Protein AF-A0AAV8H0Q2-F1 (afdb_monomer_lite)

InterPro domains:
  IPR004827 Basic-leucine zipper domain [PF00170] (48-106)
  IPR004827 Basic-leucine zipper domain [PS00036] (51-66)
  IPR004827 Basic-leucine zipper domain [PS50217] (46-109)
  IPR004827 Basic-leucine zipper domain [SM00338] (44-108)
  IPR045314 G-box binding factor 1-like, bZIP domain, plant [cd14702] (49-100)
  IPR046347 Basic-leucine zipper domain superfamily [SSF57959] (48-100)

Structure (mmCIF, N/CA/C/O backbone):
data_AF-A0AAV8H0Q2-F1
#
_entry.id   AF-A0AAV8H0Q2-F1
#
loop_
_atom_site.group_PDB
_atom_site.id
_atom_site.type_symbol
_atom_site.label_atom_id
_atom_site.label_alt_id
_atom_site.label_comp_id
_atom_site.label_asym_id
_atom_site.label_entity_id
_atom_site.label_seq_id
_atom_site.pdbx_PDB_ins_code
_atom_site.Cartn_x
_atom_site.Cartn_y
_atom_site.Cartn_z
_atom_site.occupancy
_atom_site.B_iso_or_equiv
_atom_site.auth_seq_id
_atom_site.auth_comp_id
_atom_site.auth_asym_id
_atom_site.auth_atom_id
_atom_site.pdbx_PDB_model_num
ATOM 1 N N . MET A 1 1 ? -6.870 11.591 -22.052 1.00 41.28 1 MET A N 1
ATOM 2 C CA . MET A 1 1 ? -5.677 12.393 -22.409 1.00 41.28 1 MET A CA 1
ATOM 3 C C . MET A 1 1 ? -4.470 11.482 -22.615 1.00 41.28 1 MET A C 1
ATOM 5 O O . MET A 1 1 ? -3.627 11.364 -21.739 1.00 41.28 1 MET A O 1
ATOM 9 N N . LYS A 1 2 ? -4.403 10.786 -23.755 1.00 38.91 2 LYS A N 1
ATOM 10 C CA . LYS A 1 2 ? -3.262 9.936 -24.108 1.00 38.91 2 LYS A CA 1
ATOM 11 C C . LYS A 1 2 ? -2.737 10.353 -25.485 1.00 38.91 2 LYS A C 1
ATOM 13 O O . LYS A 1 2 ? -3.430 10.211 -26.482 1.00 38.91 2 LYS A O 1
ATOM 18 N N . ILE A 1 3 ? -1.488 10.822 -25.468 1.00 41.06 3 ILE A N 1
ATOM 19 C CA . ILE A 1 3 ? -0.478 10.677 -26.525 1.00 41.06 3 ILE A CA 1
ATOM 20 C C . ILE A 1 3 ? -0.590 11.654 -27.716 1.00 41.06 3 ILE A C 1
ATOM 22 O O . ILE A 1 3 ? -0.855 11.274 -28.850 1.00 41.06 3 ILE A O 1
ATOM 26 N N . THR A 1 4 ? -0.209 12.915 -27.491 1.00 48.97 4 THR A N 1
ATOM 27 C CA . THR A 1 4 ? 0.287 13.844 -28.533 1.00 48.97 4 THR A CA 1
ATOM 28 C C . THR A 1 4 ? 1.819 13.802 -28.654 1.00 48.97 4 THR A C 1
ATOM 30 O O . THR A 1 4 ? 2.472 14.820 -28.853 1.00 48.97 4 THR A O 1
ATOM 33 N N . ALA A 1 5 ? 2.425 12.614 -28.555 1.00 45.25 5 ALA A N 1
ATOM 34 C CA . ALA A 1 5 ? 3.871 12.432 -28.754 1.00 45.25 5 ALA A CA 1
ATOM 35 C C . ALA A 1 5 ? 4.223 11.461 -29.897 1.00 45.25 5 ALA A C 1
ATOM 37 O O . ALA A 1 5 ? 5.378 11.387 -30.312 1.00 45.25 5 ALA A O 1
ATOM 38 N N . LEU A 1 6 ? 3.237 10.764 -30.480 1.00 44.91 6 LEU A N 1
ATOM 39 C CA . LEU A 1 6 ? 3.477 9.794 -31.557 1.00 44.91 6 LEU A CA 1
ATOM 40 C C . LEU A 1 6 ? 3.461 10.395 -32.973 1.00 44.91 6 LEU A C 1
ATOM 42 O O . LEU A 1 6 ? 3.682 9.677 -33.947 1.00 44.91 6 LEU A O 1
ATOM 46 N N . HIS A 1 7 ? 3.226 11.702 -33.115 1.00 47.41 7 HIS A N 1
ATOM 47 C CA . HIS A 1 7 ? 3.153 12.346 -34.432 1.00 47.41 7 HIS A CA 1
ATOM 48 C C . HIS A 1 7 ? 4.500 12.859 -34.960 1.00 47.41 7 HIS A C 1
ATOM 50 O O . HIS A 1 7 ? 4.605 13.204 -36.133 1.00 47.41 7 HIS A O 1
ATOM 56 N N . ARG A 1 8 ? 5.564 12.851 -34.144 1.00 44.56 8 ARG A N 1
ATOM 57 C CA . ARG A 1 8 ? 6.886 13.345 -34.572 1.00 44.56 8 ARG A CA 1
ATOM 58 C C . ARG A 1 8 ? 7.843 12.251 -35.051 1.00 44.56 8 ARG A C 1
ATOM 60 O O . ARG A 1 8 ? 8.775 12.550 -35.786 1.00 44.56 8 ARG A O 1
ATOM 67 N N . PHE A 1 9 ? 7.584 10.981 -34.723 1.00 40.19 9 PHE A N 1
ATOM 68 C CA . PHE A 1 9 ? 8.417 9.857 -35.181 1.00 40.19 9 PHE A CA 1
ATOM 69 C C . PHE A 1 9 ? 7.955 9.251 -36.519 1.00 40.19 9 PHE A C 1
ATOM 71 O O . PHE A 1 9 ? 8.714 8.540 -37.173 1.00 40.19 9 PHE A O 1
ATOM 78 N N . LYS A 1 10 ? 6.730 9.565 -36.966 1.00 40.47 10 LYS A N 1
ATOM 79 C CA . LYS A 1 10 ? 6.179 9.091 -38.248 1.00 40.47 10 LYS A CA 1
ATOM 80 C C . LYS A 1 10 ? 6.496 10.015 -39.433 1.00 40.47 10 LYS A C 1
ATOM 82 O O . LYS A 1 10 ? 6.410 9.579 -40.576 1.00 40.47 10 LYS A O 1
ATOM 87 N N . PHE A 1 11 ? 6.953 11.243 -39.171 1.00 38.41 11 PHE A N 1
ATOM 88 C CA . PHE A 1 11 ? 7.269 12.225 -40.214 1.00 38.41 11 PHE A CA 1
ATOM 89 C C . PHE A 1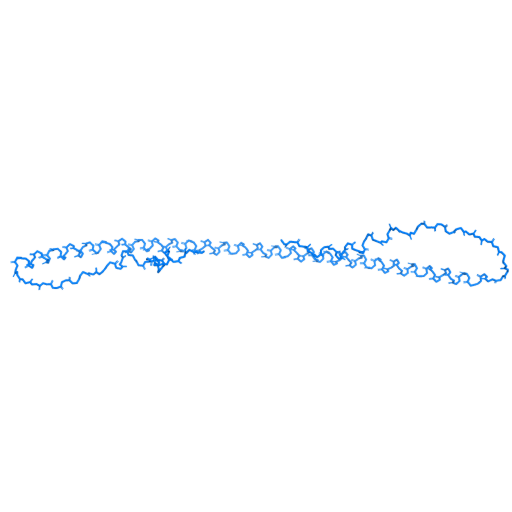 11 ? 8.581 11.937 -40.972 1.00 38.41 11 PHE A C 1
ATOM 91 O O . PHE A 1 11 ? 8.743 12.397 -42.095 1.00 38.41 11 PHE A O 1
ATOM 98 N N . CYS A 1 12 ? 9.487 11.112 -40.430 1.00 43.16 12 CYS A N 1
ATOM 99 C CA . CYS A 1 12 ? 10.712 10.723 -41.148 1.00 43.16 12 CYS A CA 1
ATOM 100 C C . CYS A 1 12 ? 10.634 9.371 -41.875 1.00 43.16 12 CYS A C 1
ATOM 102 O O . CYS A 1 12 ? 11.525 9.084 -42.668 1.00 43.16 12 CYS A O 1
ATOM 104 N N . PHE A 1 13 ? 9.614 8.533 -41.640 1.00 41.31 13 PHE A N 1
ATOM 105 C CA . PHE A 1 13 ? 9.566 7.195 -42.255 1.00 41.31 13 PHE A CA 1
ATOM 106 C C . PHE A 1 13 ? 8.675 7.104 -43.504 1.00 41.31 13 PHE A C 1
ATOM 108 O O . PHE A 1 13 ? 8.813 6.154 -44.265 1.00 41.31 13 PHE A O 1
ATOM 115 N N . LEU A 1 14 ? 7.788 8.076 -43.760 1.00 37.72 14 LEU A N 1
ATOM 116 C CA . LEU A 1 14 ? 6.796 7.959 -44.844 1.00 37.72 14 LEU A CA 1
ATOM 117 C C . LEU A 1 14 ? 6.769 9.101 -45.870 1.00 37.72 14 LEU A C 1
ATOM 119 O O . LEU A 1 14 ? 5.942 9.051 -46.770 1.00 37.72 14 LEU A O 1
ATOM 123 N N . HIS A 1 15 ? 7.676 10.084 -45.818 1.00 38.59 15 HIS A N 1
ATOM 124 C CA . HIS A 1 15 ? 7.670 11.194 -46.792 1.00 38.59 15 HIS A CA 1
ATOM 125 C C . HIS A 1 15 ? 8.903 11.285 -47.706 1.00 38.59 15 HIS A C 1
ATOM 127 O O . HIS A 1 15 ? 9.248 12.356 -48.198 1.00 38.59 15 HIS A O 1
ATOM 133 N N . SER A 1 16 ? 9.569 10.158 -47.980 1.00 41.31 16 SER A N 1
ATOM 134 C CA . SER A 1 16 ? 10.629 10.100 -49.006 1.00 41.31 16 SER A CA 1
ATOM 135 C C . SER A 1 16 ? 10.495 8.928 -49.984 1.00 41.31 16 SER A C 1
ATOM 137 O O . SER A 1 16 ? 11.456 8.536 -50.634 1.00 41.31 16 SER A O 1
ATOM 139 N N . PHE A 1 17 ? 9.281 8.396 -50.130 1.00 41.28 17 PHE A N 1
ATOM 140 C CA . PHE A 1 17 ? 8.926 7.449 -51.189 1.00 41.28 17 PHE A CA 1
ATOM 141 C C . PHE A 1 17 ? 7.755 7.995 -52.007 1.00 41.28 17 PHE A C 1
ATOM 143 O O . PHE A 1 17 ? 6.693 7.398 -52.067 1.00 41.28 17 PHE A O 1
ATOM 150 N N . SER A 1 18 ? 7.932 9.171 -52.608 1.00 48.22 18 SER A N 1
ATOM 151 C CA . SER A 1 18 ? 7.097 9.604 -53.734 1.00 48.22 18 SER A CA 1
ATOM 152 C C . SER A 1 18 ? 7.750 10.777 -54.460 1.00 48.22 18 SER A C 1
ATOM 154 O O . SER A 1 18 ? 7.204 11.872 -54.434 1.00 48.22 18 SER A O 1
ATOM 156 N N . ASN A 1 19 ? 8.957 10.571 -55.011 1.00 47.28 19 ASN A N 1
ATOM 157 C CA . ASN A 1 19 ? 9.479 11.288 -56.194 1.00 47.28 19 ASN A CA 1
ATOM 158 C C . ASN A 1 19 ? 10.918 10.857 -56.533 1.00 47.28 19 ASN A C 1
ATOM 160 O O . ASN A 1 19 ? 11.847 11.657 -56.507 1.00 47.28 19 ASN A O 1
ATOM 164 N N . CYS A 1 20 ? 11.122 9.580 -56.860 1.00 39.91 20 CYS A N 1
ATOM 165 C CA . CYS A 1 20 ? 12.381 9.144 -57.477 1.00 39.91 20 CYS A CA 1
ATOM 166 C C . CYS A 1 20 ? 12.151 8.053 -58.532 1.00 39.91 20 CYS A C 1
ATOM 168 O O . CYS A 1 20 ? 12.862 7.059 -58.593 1.00 39.91 20 CYS A O 1
ATOM 170 N N . CYS A 1 21 ? 11.139 8.253 -59.373 1.00 42.81 21 CYS A N 1
ATOM 171 C CA . CYS A 1 21 ? 11.050 7.608 -60.678 1.00 42.81 21 CYS A CA 1
ATOM 172 C C . CYS A 1 21 ? 10.710 8.687 -61.707 1.00 42.81 21 CYS A C 1
ATOM 174 O O . CYS A 1 21 ? 9.581 8.782 -62.170 1.00 42.81 21 CYS A O 1
ATOM 176 N N . ILE A 1 22 ? 11.695 9.522 -62.041 1.00 41.47 22 ILE A N 1
ATOM 177 C CA . ILE A 1 22 ? 11.727 10.157 -63.358 1.00 41.47 22 ILE A CA 1
ATOM 178 C C . ILE A 1 22 ? 12.894 9.501 -64.101 1.00 41.47 22 ILE A C 1
ATOM 180 O O . ILE A 1 22 ? 14.039 9.658 -63.669 1.00 41.47 22 ILE A O 1
ATOM 184 N N . PRO A 1 23 ? 12.646 8.733 -65.174 1.00 42.59 23 PRO A N 1
ATOM 185 C CA . PRO A 1 23 ? 13.712 8.322 -66.067 1.00 42.59 23 PRO A CA 1
ATOM 186 C C . PRO A 1 23 ? 14.116 9.556 -66.878 1.00 42.59 23 PRO A C 1
ATOM 188 O O . PRO A 1 23 ? 13.399 9.971 -67.787 1.00 42.59 23 PRO A O 1
ATOM 191 N N . ASN A 1 24 ? 15.246 10.181 -66.540 1.00 39.81 24 ASN A N 1
ATOM 192 C CA . ASN A 1 24 ? 15.807 11.212 -67.407 1.00 39.81 24 ASN A CA 1
ATOM 193 C C . ASN A 1 24 ? 16.368 10.542 -68.664 1.00 39.81 24 ASN A C 1
ATOM 195 O O . ASN A 1 24 ? 17.418 9.901 -68.644 1.00 39.81 24 ASN A O 1
ATOM 199 N N . SER A 1 25 ? 15.605 10.698 -69.744 1.00 41.62 25 SER A N 1
ATOM 200 C CA . SER A 1 25 ? 15.992 10.502 -71.136 1.00 41.62 25 SER A CA 1
ATOM 201 C C . SER A 1 25 ? 17.394 11.060 -71.403 1.00 41.62 25 SER A C 1
ATOM 203 O O . SER A 1 25 ? 17.637 12.258 -71.256 1.00 41.62 25 SER A O 1
ATOM 205 N N . ILE A 1 26 ? 18.299 10.190 -71.845 1.00 45.34 26 ILE A N 1
ATOM 206 C CA . ILE A 1 26 ? 19.602 10.554 -72.398 1.00 45.34 26 ILE A CA 1
ATOM 207 C C . ILE A 1 26 ? 19.355 11.183 -73.775 1.00 45.34 26 ILE A C 1
ATOM 209 O O . ILE A 1 26 ? 19.039 10.476 -74.727 1.00 45.34 26 ILE A O 1
ATOM 213 N N . GLN A 1 27 ? 19.514 12.502 -73.898 1.00 41.50 27 GLN A N 1
ATOM 214 C CA . GLN A 1 27 ? 19.755 13.139 -75.194 1.00 41.50 27 GLN A CA 1
ATOM 215 C C . GLN A 1 27 ? 21.263 13.332 -75.345 1.00 41.50 27 GLN A C 1
ATOM 217 O O . GLN A 1 27 ? 21.864 14.230 -74.760 1.00 41.50 27 GLN A O 1
ATOM 222 N N . SER A 1 28 ? 21.875 12.417 -76.096 1.00 48.16 28 SER A N 1
ATOM 223 C CA . SER A 1 28 ? 23.251 12.532 -76.567 1.00 48.16 28 SER A CA 1
ATOM 224 C C . SER A 1 28 ? 23.262 13.400 -77.821 1.00 48.16 28 SER A C 1
ATOM 226 O O . SER A 1 28 ? 22.605 13.077 -78.811 1.00 48.16 28 SER A O 1
ATOM 228 N N . SER A 1 29 ? 23.990 14.512 -77.788 1.00 45.19 29 SER A N 1
ATOM 229 C CA . SER A 1 29 ? 24.351 15.287 -78.976 1.00 45.19 29 SER A CA 1
ATOM 230 C C . SER A 1 29 ? 25.694 15.977 -78.733 1.00 45.19 29 SER A C 1
ATOM 232 O O . SER A 1 29 ? 25.755 17.002 -78.070 1.00 45.19 29 SER A O 1
ATOM 234 N N . GLY A 1 30 ? 26.753 15.345 -79.252 1.00 40.94 30 GLY A N 1
ATOM 235 C CA . GLY A 1 30 ? 28.010 15.937 -79.728 1.00 40.94 30 GLY A CA 1
ATOM 236 C C . GLY A 1 30 ? 28.856 16.807 -78.788 1.00 40.94 30 GLY A C 1
ATOM 237 O O . GLY A 1 30 ? 28.523 17.955 -78.532 1.00 40.94 30 GLY A O 1
ATOM 238 N N . SER A 1 31 ? 30.048 16.319 -78.427 1.00 40.69 31 SER A N 1
ATOM 239 C CA . SER A 1 31 ? 31.346 16.927 -78.792 1.00 40.69 31 SER A CA 1
ATOM 240 C C . SER A 1 31 ? 32.480 16.385 -77.908 1.00 40.69 31 SER A C 1
ATOM 242 O O . SER A 1 31 ? 32.306 16.073 -76.733 1.00 40.69 31 SER A O 1
ATOM 244 N N . THR A 1 32 ? 33.637 16.232 -78.534 1.00 54.16 32 THR A N 1
ATOM 245 C CA . THR A 1 32 ? 34.879 15.590 -78.106 1.00 54.16 32 THR A CA 1
ATOM 246 C C . THR A 1 32 ? 35.542 16.266 -76.890 1.00 54.16 32 THR A C 1
ATOM 248 O O . THR A 1 32 ? 35.481 17.480 -76.744 1.00 54.16 32 THR A O 1
ATOM 251 N N . GLN A 1 33 ? 36.255 15.448 -76.095 1.00 55.00 33 GLN A N 1
ATOM 252 C CA . GLN A 1 33 ? 37.114 15.747 -74.925 1.00 55.00 33 GLN A CA 1
ATOM 253 C C . GLN A 1 33 ? 36.404 16.031 -73.588 1.00 55.00 33 GLN A C 1
ATOM 255 O O . GLN A 1 33 ? 36.021 17.161 -73.333 1.00 55.00 33 GLN A O 1
ATOM 260 N N . ASN A 1 34 ? 36.300 15.002 -72.717 1.00 55.59 34 ASN A N 1
ATOM 261 C CA . ASN A 1 34 ? 36.388 15.075 -71.233 1.00 55.59 34 ASN A CA 1
ATOM 262 C C . ASN A 1 34 ? 36.218 13.696 -70.529 1.00 55.59 34 ASN A C 1
ATOM 264 O O . ASN A 1 34 ? 35.634 13.614 -69.451 1.00 55.59 34 ASN A O 1
ATOM 268 N N . HIS A 1 35 ? 36.741 12.595 -71.090 1.00 55.09 35 HIS A N 1
ATOM 269 C CA . HIS A 1 35 ? 36.616 11.241 -70.500 1.00 55.09 35 HIS A CA 1
ATOM 270 C C . HIS A 1 35 ? 37.134 11.157 -69.045 1.00 55.09 35 HIS A C 1
ATOM 272 O O . HIS A 1 35 ? 36.630 10.387 -68.237 1.00 55.09 35 HIS A O 1
ATOM 278 N N . MET A 1 36 ? 38.110 11.995 -68.680 1.00 56.78 36 MET A N 1
ATOM 279 C CA . MET A 1 36 ? 38.728 11.980 -67.347 1.00 56.78 36 MET A CA 1
ATOM 280 C C . MET A 1 36 ? 37.902 12.706 -66.267 1.00 56.78 36 MET A C 1
ATOM 282 O O . MET A 1 36 ? 38.016 12.382 -65.088 1.00 56.78 36 MET A O 1
ATOM 286 N N . MET A 1 37 ? 37.033 13.655 -66.646 1.00 58.94 37 MET A N 1
ATOM 287 C CA . MET A 1 37 ? 36.147 14.370 -65.709 1.00 58.94 37 MET A CA 1
ATOM 288 C C . MET A 1 37 ? 34.974 13.478 -65.259 1.00 58.94 37 MET A C 1
ATOM 290 O O . MET A 1 37 ? 34.500 13.574 -64.126 1.00 58.94 37 MET A O 1
ATOM 294 N N . THR A 1 38 ? 34.507 12.590 -66.140 1.00 66.75 38 THR A N 1
ATOM 295 C CA . THR A 1 38 ? 33.354 11.711 -65.898 1.00 66.75 38 THR A CA 1
ATOM 296 C C . THR A 1 38 ? 33.692 10.578 -64.928 1.00 66.75 38 THR A C 1
ATOM 298 O O . THR A 1 38 ? 32.917 10.320 -64.007 1.00 66.75 38 THR A O 1
ATOM 301 N N . ASP A 1 39 ? 34.877 9.974 -65.050 1.00 64.50 39 ASP A N 1
ATOM 302 C CA . ASP A 1 39 ? 35.348 8.919 -64.139 1.00 64.50 39 ASP A CA 1
ATOM 303 C C . ASP A 1 39 ? 35.562 9.439 -62.707 1.00 64.50 39 ASP A C 1
ATOM 305 O O . ASP A 1 39 ? 35.205 8.778 -61.726 1.00 64.50 39 ASP A O 1
ATOM 309 N N . LEU A 1 40 ? 36.061 10.671 -62.553 1.00 73.75 40 LEU A N 1
ATOM 310 C CA . LEU A 1 40 ? 36.190 11.302 -61.238 1.00 73.75 40 LEU A CA 1
ATOM 311 C C . LEU A 1 40 ? 34.815 11.577 -60.598 1.00 73.75 40 LEU A C 1
ATOM 313 O O . LEU A 1 40 ? 34.619 11.354 -59.405 1.00 73.75 40 LEU A O 1
ATOM 317 N N . ALA A 1 41 ? 33.827 12.009 -61.384 1.00 76.50 41 ALA A N 1
ATOM 318 C CA . ALA A 1 41 ? 32.467 12.223 -60.888 1.00 76.50 41 ALA A CA 1
ATOM 319 C C . ALA A 1 41 ? 31.768 10.907 -60.480 1.00 76.50 41 ALA A C 1
ATOM 321 O O . ALA A 1 41 ? 31.053 10.873 -59.471 1.00 76.50 41 ALA A O 1
ATOM 322 N N . ILE A 1 42 ? 31.996 9.816 -61.221 1.00 79.94 42 ILE A N 1
ATOM 323 C CA . ILE A 1 42 ? 31.464 8.478 -60.915 1.00 79.94 42 ILE A CA 1
ATOM 324 C C . ILE A 1 42 ? 32.089 7.932 -59.625 1.00 79.94 42 ILE A C 1
ATOM 326 O O . ILE A 1 42 ? 31.361 7.548 -58.709 1.00 79.94 42 ILE A O 1
ATOM 330 N N . THR A 1 43 ? 33.416 7.990 -59.489 1.00 80.81 43 THR A N 1
ATOM 331 C CA . THR A 1 43 ? 34.129 7.507 -58.290 1.00 80.81 43 THR A CA 1
ATOM 332 C C . THR A 1 43 ? 33.741 8.273 -57.021 1.00 80.81 43 THR A C 1
ATOM 334 O O . THR A 1 43 ? 33.508 7.662 -55.977 1.00 80.81 43 THR A O 1
ATOM 337 N N . VAL A 1 44 ? 33.572 9.598 -57.098 1.00 84.81 44 VAL A N 1
ATOM 338 C CA . VAL A 1 44 ? 33.074 10.417 -55.976 1.00 84.81 44 VAL A CA 1
ATOM 339 C C . VAL A 1 44 ? 31.633 10.045 -55.604 1.00 84.81 44 VAL A C 1
ATOM 341 O O . VAL A 1 44 ? 31.286 9.988 -54.418 1.00 84.81 44 VAL A O 1
ATOM 344 N N . SER A 1 45 ? 30.780 9.768 -56.595 1.00 87.69 45 SER A N 1
ATOM 345 C CA . SER A 1 45 ? 29.402 9.318 -56.369 1.00 87.69 45 SER A CA 1
ATOM 346 C C . SER A 1 45 ? 29.358 7.949 -55.687 1.00 87.69 45 SER A C 1
ATOM 348 O O . SER A 1 45 ? 28.623 7.772 -54.711 1.00 87.69 45 SER A O 1
ATOM 350 N N . ASP A 1 46 ? 30.180 7.005 -56.135 1.00 91.06 46 ASP A N 1
ATOM 351 C CA . ASP A 1 46 ? 30.237 5.655 -55.580 1.00 91.06 46 ASP A CA 1
ATOM 352 C C . ASP A 1 46 ? 30.845 5.632 -54.177 1.00 91.06 46 ASP A C 1
ATOM 354 O O . ASP A 1 46 ? 30.292 4.989 -53.282 1.00 91.06 46 ASP A O 1
ATOM 358 N N . GLU A 1 47 ? 31.870 6.441 -53.911 1.00 93.00 47 GLU A N 1
ATOM 359 C CA . GLU A 1 47 ? 32.396 6.616 -52.556 1.00 93.00 47 GLU A CA 1
ATOM 360 C C . GLU A 1 47 ? 31.348 7.246 -51.624 1.00 93.00 47 GLU A C 1
ATOM 362 O O . GLU A 1 47 ? 31.173 6.827 -50.474 1.00 93.00 47 GLU A O 1
ATOM 367 N N . ARG A 1 48 ? 30.557 8.207 -52.119 1.00 94.12 48 ARG A N 1
ATOM 368 C CA . ARG A 1 48 ? 29.441 8.788 -51.358 1.00 94.12 48 ARG A CA 1
ATOM 369 C C . ARG A 1 48 ? 28.333 7.766 -51.092 1.00 94.12 48 ARG A C 1
ATOM 371 O O . ARG A 1 48 ? 27.746 7.794 -50.007 1.00 94.12 48 ARG A O 1
ATOM 378 N N . LYS A 1 49 ? 28.016 6.880 -52.043 1.00 94.81 49 LYS A N 1
ATOM 379 C CA . LYS A 1 49 ? 27.063 5.774 -51.833 1.00 94.81 49 LYS A CA 1
ATOM 380 C C . LYS A 1 49 ? 27.598 4.796 -50.791 1.00 94.81 49 LYS A C 1
ATOM 382 O O . LYS A 1 49 ? 26.876 4.467 -49.852 1.00 94.81 49 LYS A O 1
ATOM 387 N N . ARG A 1 50 ? 28.872 4.406 -50.891 1.00 94.62 50 ARG A N 1
ATOM 388 C CA . ARG A 1 50 ? 29.535 3.51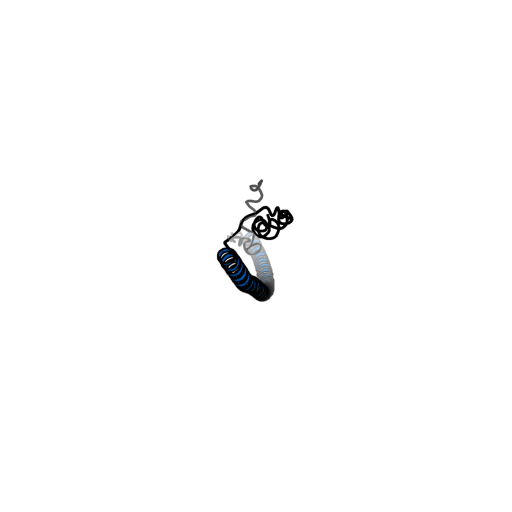1 -49.935 1.00 94.62 50 ARG A CA 1
ATOM 389 C C . ARG A 1 50 ? 29.498 4.082 -48.516 1.00 94.62 50 ARG A C 1
ATOM 391 O O . ARG A 1 50 ? 29.055 3.400 -47.595 1.00 94.62 50 ARG A O 1
ATOM 398 N N . LYS A 1 51 ? 29.853 5.361 -48.339 1.00 95.81 51 LYS A N 1
ATOM 399 C CA . LYS A 1 51 ? 29.752 6.059 -47.043 1.00 95.81 51 LYS A CA 1
ATOM 400 C C . LYS A 1 51 ? 28.319 6.082 -46.499 1.00 95.81 51 LYS A C 1
ATOM 402 O O . LYS A 1 51 ? 28.118 5.846 -45.309 1.00 95.81 51 LYS A O 1
ATOM 407 N N . ARG A 1 52 ? 27.311 6.312 -47.352 1.00 94.75 52 ARG A N 1
ATOM 408 C CA . ARG A 1 52 ? 25.893 6.268 -46.946 1.00 94.75 52 ARG A CA 1
ATOM 409 C C . ARG A 1 52 ? 25.453 4.875 -46.504 1.00 94.75 52 ARG A C 1
ATOM 411 O O . ARG A 1 52 ? 24.740 4.779 -45.513 1.00 94.75 52 ARG A O 1
ATOM 418 N N . MET A 1 53 ? 25.896 3.820 -47.185 1.00 96.12 53 MET A N 1
ATOM 419 C CA . MET A 1 53 ? 25.594 2.435 -46.805 1.00 96.12 53 MET A CA 1
ATOM 420 C C . MET A 1 53 ? 26.148 2.103 -45.417 1.00 96.12 53 MET A C 1
ATOM 422 O O . MET A 1 53 ? 25.434 1.544 -44.588 1.00 96.12 53 MET A O 1
ATOM 426 N N . VAL A 1 54 ? 27.389 2.509 -45.131 1.00 96.44 54 VAL A N 1
ATOM 427 C CA . VAL A 1 54 ? 28.012 2.300 -43.814 1.00 96.44 54 VAL A CA 1
ATOM 428 C C . VAL A 1 54 ? 27.293 3.111 -42.733 1.00 96.44 54 VAL A C 1
ATOM 430 O O . VAL A 1 54 ? 26.861 2.546 -41.732 1.00 96.44 54 VAL A O 1
ATOM 433 N N . SER A 1 55 ? 27.068 4.407 -42.962 1.00 97.50 55 SER A N 1
ATOM 434 C CA . SER A 1 55 ? 26.389 5.274 -41.990 1.00 97.50 55 SER A CA 1
ATOM 435 C C . SER A 1 55 ? 24.935 4.856 -41.725 1.00 97.50 55 SER A C 1
ATOM 437 O O . SER A 1 55 ? 24.481 4.885 -40.582 1.00 97.50 55 SER A O 1
ATOM 439 N N . ASN A 1 56 ? 24.194 4.425 -42.752 1.00 97.62 56 ASN A N 1
ATOM 440 C CA . ASN A 1 56 ? 22.831 3.914 -42.593 1.00 97.62 56 ASN A CA 1
ATOM 441 C C . ASN A 1 56 ? 22.817 2.591 -41.821 1.00 97.62 56 ASN A C 1
ATOM 443 O O . ASN A 1 56 ? 22.001 2.413 -40.921 1.00 97.62 56 ASN A O 1
ATOM 447 N N . ARG A 1 57 ? 23.763 1.693 -42.115 1.00 97.62 57 ARG A N 1
ATOM 448 C CA . ARG A 1 57 ? 23.922 0.451 -41.360 1.00 97.62 57 ARG A CA 1
ATOM 449 C C . ARG A 1 57 ? 24.172 0.743 -39.884 1.00 97.62 57 ARG A C 1
ATOM 451 O O . ARG A 1 57 ? 23.495 0.181 -39.028 1.00 97.62 57 ARG A O 1
ATOM 458 N N . GLU A 1 58 ? 25.098 1.646 -39.579 1.00 98.00 58 GLU A N 1
ATOM 459 C CA . GLU A 1 58 ? 25.393 2.042 -38.201 1.00 98.00 58 GLU A CA 1
ATOM 460 C C . GLU A 1 58 ? 24.195 2.711 -37.518 1.00 98.00 58 GLU A C 1
ATOM 462 O O . GLU A 1 58 ? 23.886 2.386 -36.371 1.00 98.00 58 GLU A O 1
ATOM 467 N N . SER A 1 59 ? 23.480 3.608 -38.202 1.00 96.81 59 SER A N 1
ATOM 468 C CA . SER A 1 59 ? 22.319 4.290 -37.620 1.00 96.81 59 SER A CA 1
ATOM 469 C C . SER A 1 59 ? 21.134 3.346 -37.402 1.00 96.81 59 SER A C 1
ATOM 471 O O . SER A 1 59 ? 20.473 3.433 -36.366 1.00 96.81 59 SER A O 1
ATOM 473 N N . ALA A 1 60 ? 20.910 2.383 -38.301 1.00 97.69 60 ALA A N 1
ATOM 474 C CA . ALA A 1 60 ? 19.923 1.324 -38.123 1.00 97.69 60 ALA A CA 1
ATOM 475 C C . ALA A 1 60 ? 20.268 0.435 -36.919 1.00 97.69 60 ALA A C 1
ATOM 477 O O . ALA A 1 60 ? 19.390 0.154 -36.102 1.00 97.69 60 ALA A O 1
ATOM 478 N N . MET A 1 61 ? 21.540 0.048 -36.761 1.00 98.06 61 MET A N 1
ATOM 479 C CA . MET A 1 61 ? 22.003 -0.717 -35.596 1.00 98.06 61 MET A CA 1
ATOM 480 C C . MET A 1 61 ? 21.810 0.074 -34.297 1.00 98.06 61 MET A C 1
ATOM 482 O O . MET A 1 61 ? 21.197 -0.435 -33.364 1.00 98.06 61 MET A O 1
ATOM 486 N N . ARG A 1 62 ? 22.230 1.346 -34.246 1.00 98.25 62 ARG A N 1
ATOM 487 C CA . ARG A 1 62 ? 22.023 2.222 -33.075 1.00 98.25 62 ARG A CA 1
ATOM 488 C C . ARG A 1 62 ? 20.543 2.409 -32.745 1.00 98.25 62 ARG A C 1
ATOM 490 O O . ARG A 1 62 ? 20.171 2.398 -31.577 1.00 98.25 62 ARG A O 1
ATOM 497 N N . SER A 1 63 ? 19.689 2.551 -33.760 1.00 98.12 63 SER A N 1
ATOM 498 C CA . SER A 1 63 ? 18.241 2.664 -33.566 1.00 98.12 63 SER A CA 1
ATOM 499 C C . SER A 1 63 ? 17.646 1.390 -32.963 1.00 98.12 63 SER A C 1
ATOM 501 O O . SER A 1 63 ? 16.835 1.482 -32.042 1.00 98.12 63 SER A O 1
ATOM 503 N N . ARG A 1 64 ? 18.073 0.209 -33.437 1.00 98.25 64 ARG A N 1
ATOM 504 C CA . ARG A 1 64 ? 17.669 -1.087 -32.867 1.00 98.25 64 ARG A CA 1
ATOM 505 C C . ARG A 1 64 ? 18.134 -1.223 -31.421 1.00 98.25 64 ARG A C 1
ATOM 507 O O . ARG A 1 64 ? 17.307 -1.514 -30.568 1.00 98.25 64 ARG A O 1
ATOM 514 N N . MET A 1 65 ? 19.402 -0.917 -31.141 1.00 98.25 65 MET A N 1
ATOM 515 C CA . MET A 1 65 ? 19.949 -0.960 -29.781 1.00 98.25 65 MET A CA 1
ATOM 516 C C . MET A 1 65 ? 19.193 -0.034 -28.827 1.00 98.25 65 MET A C 1
ATOM 518 O O . MET A 1 65 ? 18.804 -0.465 -27.751 1.00 98.25 65 MET A O 1
ATOM 522 N N . LYS A 1 66 ? 18.900 1.207 -29.237 1.00 98.19 66 LYS A N 1
ATOM 523 C CA . LYS A 1 66 ? 18.136 2.149 -28.407 1.00 98.19 66 LYS A CA 1
ATOM 524 C C . LYS A 1 66 ? 16.721 1.645 -28.104 1.00 98.19 66 LYS A C 1
ATOM 526 O O . LYS A 1 66 ? 16.228 1.829 -26.999 1.00 98.19 66 LYS A O 1
ATOM 531 N N . LYS A 1 67 ? 16.052 1.025 -29.084 1.00 98.06 67 LYS A N 1
ATOM 532 C CA . LYS A 1 67 ? 14.730 0.417 -28.866 1.00 98.06 67 LYS A CA 1
ATOM 533 C C . LYS A 1 67 ? 14.808 -0.775 -27.917 1.00 98.06 67 LYS A C 1
ATOM 535 O O . LYS A 1 67 ? 13.936 -0.901 -27.071 1.00 98.06 67 LYS A O 1
ATOM 540 N N . GLN A 1 68 ? 15.837 -1.609 -28.053 1.00 98.12 68 GLN A N 1
ATOM 541 C CA . GLN A 1 68 ? 16.054 -2.756 -27.177 1.00 98.12 68 GLN A CA 1
ATOM 542 C C . GLN A 1 68 ? 16.288 -2.315 -25.726 1.00 98.12 68 GLN A C 1
ATOM 544 O O . GLN A 1 68 ? 15.591 -2.788 -24.839 1.00 98.12 68 GLN A O 1
ATOM 549 N N . GLN A 1 69 ? 17.166 -1.332 -25.506 1.00 98.38 69 GLN A N 1
ATOM 550 C CA . GLN A 1 69 ? 17.404 -0.744 -24.182 1.00 98.38 69 GLN A CA 1
ATOM 551 C C . GLN A 1 69 ? 16.119 -0.188 -23.566 1.00 98.38 69 GLN A C 1
ATOM 553 O O . GLN A 1 69 ? 15.822 -0.460 -22.413 1.00 98.38 69 GLN A O 1
ATOM 558 N N . HIS A 1 70 ? 15.307 0.527 -24.348 1.00 98.12 70 HIS A N 1
ATOM 559 C CA . HIS A 1 70 ? 14.044 1.059 -23.842 1.00 98.12 70 HIS A CA 1
ATOM 560 C C . HIS A 1 70 ? 13.038 -0.040 -23.460 1.00 98.12 70 HIS A C 1
ATOM 562 O O . HIS A 1 70 ? 12.285 0.116 -22.504 1.00 98.12 70 HIS A O 1
ATOM 568 N N . LEU A 1 71 ? 13.010 -1.158 -24.193 1.00 98.50 71 LEU A N 1
ATOM 569 C CA . LEU A 1 71 ? 12.184 -2.307 -23.818 1.00 98.50 71 LEU A CA 1
ATOM 570 C C . LEU A 1 71 ? 12.683 -2.950 -22.520 1.00 98.50 71 LEU A C 1
ATOM 572 O O . LEU A 1 71 ? 11.868 -3.273 -21.665 1.00 98.50 71 LEU A O 1
ATOM 576 N N . GLU A 1 72 ? 13.996 -3.100 -22.357 1.00 98.44 72 GLU A N 1
ATOM 577 C CA . GLU A 1 72 ? 14.608 -3.625 -21.129 1.00 98.44 72 GLU A CA 1
ATOM 578 C C . GLU A 1 72 ? 14.325 -2.723 -19.921 1.00 98.44 72 GLU A C 1
ATOM 580 O O . GLU A 1 72 ? 13.931 -3.222 -18.869 1.00 98.44 72 GLU A O 1
ATOM 585 N N . GLU A 1 73 ? 14.435 -1.403 -20.087 1.00 98.50 73 GLU A N 1
ATOM 586 C CA . GLU A 1 73 ? 14.051 -0.412 -19.075 1.00 98.50 73 GLU A CA 1
ATOM 587 C C . GLU A 1 73 ? 12.579 -0.565 -18.669 1.00 98.50 73 GLU A C 1
ATOM 589 O O . GLU A 1 73 ? 12.271 -0.621 -17.480 1.00 98.50 73 GLU A O 1
ATOM 594 N N . LEU A 1 74 ? 11.666 -0.673 -19.642 1.00 98.56 74 LEU A N 1
ATOM 595 C CA . LEU A 1 74 ? 10.237 -0.842 -19.369 1.00 98.56 74 LEU A CA 1
ATOM 596 C C . LEU A 1 74 ? 9.931 -2.166 -18.659 1.00 98.56 74 LEU A C 1
ATOM 598 O O . LEU A 1 74 ? 9.098 -2.188 -17.759 1.00 98.56 74 LEU A O 1
ATOM 602 N N . VAL A 1 75 ? 10.595 -3.261 -19.036 1.00 98.50 75 VAL A N 1
ATOM 603 C CA . VAL A 1 75 ? 10.444 -4.560 -18.359 1.00 98.50 75 VAL A CA 1
ATOM 604 C C . VAL A 1 75 ? 10.947 -4.481 -16.919 1.00 98.50 75 VAL A C 1
ATOM 606 O O . VAL A 1 75 ? 10.274 -4.970 -16.013 1.00 98.50 75 VAL A O 1
ATOM 609 N N . GLY A 1 76 ? 12.093 -3.832 -16.694 1.00 98.56 76 GLY A N 1
ATOM 610 C CA . GLY A 1 76 ? 12.617 -3.595 -15.351 1.00 98.56 76 GLY A CA 1
ATOM 611 C C . GLY A 1 76 ? 11.664 -2.763 -14.495 1.00 98.56 76 GLY A C 1
ATOM 612 O O . GLY A 1 76 ? 11.435 -3.087 -13.332 1.00 98.56 76 GLY A O 1
ATOM 613 N N . GLU A 1 77 ? 11.053 -1.735 -15.083 1.00 98.56 77 GLU A N 1
ATOM 614 C CA . GLU A 1 77 ? 10.088 -0.884 -14.391 1.00 98.56 77 GLU A CA 1
ATOM 615 C C . GLU A 1 77 ? 8.801 -1.632 -14.024 1.00 98.56 77 GLU A C 1
ATOM 617 O O . GLU A 1 77 ? 8.304 -1.482 -12.910 1.00 98.56 77 GLU A O 1
ATOM 622 N N . VAL A 1 78 ? 8.286 -2.484 -14.916 1.00 98.69 78 VAL A N 1
ATOM 623 C CA . VAL A 1 78 ? 7.134 -3.345 -14.607 1.00 98.69 78 VAL A CA 1
ATOM 624 C C . VAL A 1 78 ? 7.461 -4.281 -13.446 1.00 98.69 78 VAL A C 1
ATOM 626 O O . VAL A 1 78 ? 6.710 -4.308 -12.476 1.00 98.69 78 VAL A O 1
ATOM 629 N N . ALA A 1 79 ? 8.604 -4.971 -13.486 1.00 98.50 79 ALA A N 1
ATOM 630 C CA . ALA A 1 79 ? 9.008 -5.877 -12.409 1.00 98.50 79 ALA A CA 1
ATOM 631 C C . ALA A 1 79 ? 9.175 -5.148 -11.061 1.00 98.50 79 ALA A C 1
ATOM 633 O O . ALA A 1 79 ? 8.775 -5.662 -10.014 1.00 98.50 79 ALA A O 1
ATOM 634 N N . ARG A 1 80 ? 9.728 -3.926 -11.075 1.00 98.50 80 ARG A N 1
ATOM 635 C CA . ARG A 1 80 ? 9.842 -3.075 -9.882 1.00 98.50 80 ARG A CA 1
ATOM 636 C C . ARG A 1 80 ? 8.464 -2.723 -9.320 1.00 98.50 80 ARG A C 1
ATOM 638 O O . ARG A 1 80 ? 8.229 -2.915 -8.130 1.00 98.50 80 ARG A O 1
ATOM 645 N N . LEU A 1 81 ? 7.556 -2.244 -10.170 1.00 98.56 81 LEU A N 1
ATOM 646 C CA . LEU A 1 81 ? 6.198 -1.869 -9.769 1.00 98.56 81 LEU A CA 1
ATOM 647 C C . LEU A 1 81 ? 5.392 -3.068 -9.260 1.00 98.56 81 LEU A C 1
ATOM 649 O O . LEU A 1 81 ? 4.660 -2.933 -8.285 1.00 98.56 81 L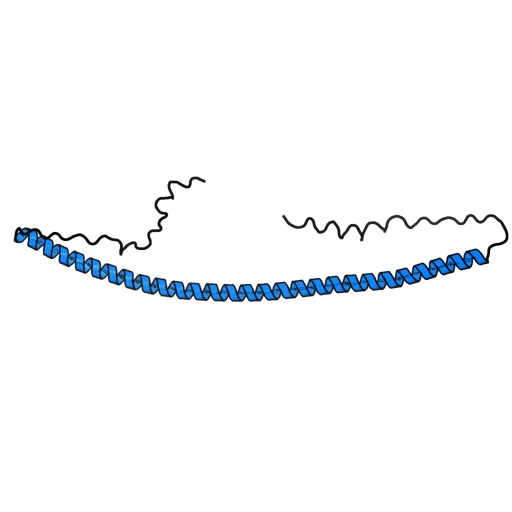EU A O 1
ATOM 653 N N . GLU A 1 82 ? 5.540 -4.244 -9.869 1.00 98.62 82 GLU A N 1
ATOM 654 C CA . GLU A 1 82 ? 4.913 -5.482 -9.394 1.00 98.62 82 GLU A CA 1
ATOM 655 C C . GLU A 1 82 ? 5.406 -5.856 -7.990 1.00 98.62 82 GLU A C 1
ATOM 657 O O . GLU A 1 82 ? 4.595 -6.161 -7.114 1.00 98.62 82 GLU A O 1
ATOM 662 N N . SER A 1 83 ? 6.717 -5.759 -7.745 1.00 98.50 83 SER A N 1
ATOM 663 C CA . SER A 1 83 ? 7.298 -5.995 -6.420 1.00 98.50 83 SER A CA 1
ATOM 664 C C . SER A 1 83 ? 6.803 -4.985 -5.380 1.00 98.50 83 SER A C 1
ATOM 666 O O . SER A 1 83 ? 6.472 -5.367 -4.258 1.00 98.50 83 SER A O 1
ATOM 668 N N . GLU A 1 84 ? 6.745 -3.698 -5.730 1.00 98.50 84 GLU A N 1
ATOM 669 C CA . GLU A 1 84 ? 6.250 -2.643 -4.834 1.00 98.50 84 GLU A CA 1
ATOM 670 C C . GLU A 1 84 ? 4.760 -2.795 -4.529 1.00 98.50 84 GLU A C 1
ATOM 672 O O . GLU A 1 84 ? 4.329 -2.579 -3.393 1.00 98.50 84 GLU A O 1
ATOM 677 N N . ASN A 1 85 ? 3.970 -3.205 -5.520 1.00 98.44 85 ASN A N 1
ATOM 678 C CA . ASN A 1 85 ? 2.551 -3.469 -5.337 1.00 98.44 85 ASN A CA 1
ATOM 679 C C . ASN A 1 85 ? 2.328 -4.669 -4.405 1.00 98.44 85 ASN A C 1
ATOM 681 O O . ASN A 1 85 ? 1.559 -4.560 -3.453 1.00 98.44 85 ASN A O 1
ATOM 685 N N . ALA A 1 86 ? 3.064 -5.768 -4.603 1.00 98.38 86 ALA A N 1
ATOM 686 C CA . ALA A 1 86 ? 3.005 -6.936 -3.724 1.00 98.38 86 ALA A CA 1
ATOM 687 C C . ALA A 1 86 ? 3.411 -6.596 -2.278 1.00 98.38 86 ALA A C 1
ATOM 689 O O . ALA A 1 86 ? 2.772 -7.032 -1.318 1.00 98.38 86 ALA A O 1
ATOM 690 N N . GLN A 1 87 ? 4.447 -5.768 -2.103 1.00 98.38 87 GLN A N 1
ATOM 691 C CA . GLN A 1 87 ? 4.851 -5.286 -0.783 1.00 98.38 87 GLN A CA 1
ATOM 692 C C . GLN A 1 87 ? 3.757 -4.419 -0.139 1.00 98.38 87 GLN A C 1
ATOM 694 O O . GLN A 1 87 ? 3.449 -4.584 1.043 1.00 98.38 87 GLN A O 1
ATOM 699 N N . SER A 1 88 ? 3.156 -3.509 -0.906 1.00 98.38 88 SER A N 1
ATOM 700 C CA . SER A 1 88 ? 2.085 -2.627 -0.427 1.00 98.38 88 SER A CA 1
ATOM 701 C C . SER A 1 88 ? 0.848 -3.420 -0.002 1.00 98.38 88 SER A C 1
ATOM 703 O O . SER A 1 88 ? 0.277 -3.150 1.054 1.00 98.38 88 SER A O 1
ATOM 705 N N . GLU A 1 89 ? 0.476 -4.440 -0.775 1.00 98.50 89 GLU A N 1
ATOM 706 C CA . GLU A 1 89 ? -0.616 -5.360 -0.456 1.00 98.50 89 GLU A CA 1
ATOM 707 C C . GLU A 1 89 ? -0.342 -6.138 0.839 1.00 98.50 89 GLU A C 1
ATOM 709 O O . GLU A 1 89 ? -1.196 -6.193 1.724 1.00 98.50 89 GLU A O 1
ATOM 714 N N . MET A 1 90 ? 0.875 -6.663 1.013 1.00 98.50 90 MET A N 1
ATOM 715 C CA . MET A 1 90 ? 1.280 -7.324 2.258 1.00 98.50 90 MET A CA 1
ATOM 716 C C . MET A 1 90 ? 1.146 -6.386 3.469 1.00 98.50 90 MET A C 1
ATOM 718 O O . MET A 1 90 ? 0.617 -6.786 4.509 1.00 98.50 90 MET A O 1
ATOM 722 N N . HIS A 1 91 ? 1.602 -5.135 3.347 1.00 98.31 91 HIS A N 1
ATOM 723 C CA . HIS A 1 91 ? 1.478 -4.147 4.421 1.00 98.31 91 HIS A CA 1
ATOM 724 C C . HIS A 1 91 ? 0.020 -3.802 4.733 1.00 98.31 91 HIS A C 1
ATOM 726 O O . HIS A 1 91 ? -0.333 -3.707 5.910 1.00 98.31 91 HIS A O 1
ATOM 732 N N . ALA A 1 92 ? -0.822 -3.643 3.710 1.00 98.31 92 ALA A N 1
ATOM 733 C CA . ALA A 1 92 ? -2.248 -3.395 3.886 1.00 98.31 92 ALA A CA 1
ATOM 734 C C . ALA A 1 92 ? -2.916 -4.548 4.648 1.00 98.31 92 ALA A C 1
ATOM 736 O O . ALA A 1 92 ? -3.575 -4.307 5.656 1.00 98.31 92 ALA A O 1
ATOM 737 N N . ASN A 1 93 ? -2.652 -5.793 4.246 1.00 98.25 93 ASN A N 1
ATOM 738 C CA . ASN A 1 93 ? -3.198 -6.981 4.903 1.00 98.25 93 ASN A CA 1
ATOM 739 C C . ASN A 1 93 ? -2.773 -7.078 6.377 1.00 98.25 93 ASN A C 1
ATOM 741 O O . ASN A 1 93 ? -3.611 -7.307 7.250 1.00 98.25 93 ASN A O 1
ATOM 745 N N . LEU A 1 94 ? -1.494 -6.828 6.678 1.00 98.38 94 LEU A N 1
ATOM 746 C CA . LEU A 1 94 ? -0.994 -6.811 8.056 1.00 98.38 94 LEU A CA 1
ATOM 747 C C . LEU A 1 94 ? -1.666 -5.716 8.901 1.00 98.38 94 LEU A C 1
ATOM 749 O O . LEU A 1 94 ? -1.978 -5.933 10.073 1.00 98.38 94 LEU A O 1
ATOM 753 N N . LEU A 1 95 ? -1.873 -4.526 8.332 1.00 98.31 95 LEU A N 1
ATOM 754 C CA . LEU A 1 95 ? -2.571 -3.439 9.018 1.00 98.31 95 LEU A CA 1
ATOM 755 C C . LEU A 1 95 ? -4.037 -3.787 9.271 1.00 98.31 95 LEU A C 1
ATOM 757 O O . LEU A 1 95 ? -4.522 -3.535 10.370 1.00 98.31 95 LEU A O 1
ATOM 761 N N . THR A 1 96 ? -4.718 -4.402 8.305 1.00 98.00 96 THR A N 1
ATOM 762 C CA . THR A 1 96 ? -6.097 -4.876 8.463 1.00 98.00 96 THR A CA 1
ATOM 763 C C . THR A 1 96 ? -6.209 -5.905 9.586 1.00 98.00 96 THR A C 1
ATOM 765 O O . THR A 1 96 ? -7.098 -5.784 10.427 1.00 98.00 96 THR A O 1
ATOM 768 N N . GLU A 1 97 ? -5.290 -6.870 9.660 1.00 97.94 97 GLU A N 1
ATOM 769 C CA . GLU A 1 97 ? -5.260 -7.860 10.743 1.00 97.94 97 GLU A CA 1
ATOM 770 C C . GLU A 1 97 ? -5.065 -7.188 12.112 1.00 97.94 97 GLU A C 1
ATOM 772 O O . GLU A 1 97 ? -5.830 -7.426 13.051 1.00 97.94 97 GLU A O 1
ATO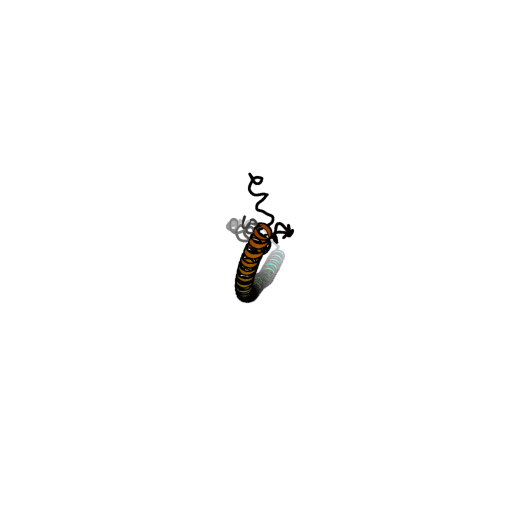M 777 N N . ARG A 1 98 ? -4.080 -6.286 12.222 1.00 98.00 98 ARG A N 1
ATOM 778 C CA . ARG A 1 98 ? -3.824 -5.533 13.460 1.00 98.00 98 ARG A CA 1
ATOM 779 C C . ARG A 1 98 ? -5.017 -4.677 13.866 1.00 98.00 98 ARG A C 1
ATOM 781 O O . ARG A 1 98 ? -5.369 -4.656 15.042 1.00 98.00 98 ARG A O 1
ATOM 788 N N . TYR A 1 99 ? -5.641 -3.996 12.911 1.00 97.38 99 TYR A N 1
ATOM 789 C CA . TYR A 1 99 ? -6.825 -3.183 13.155 1.00 97.38 99 TYR A CA 1
ATOM 790 C C . TYR A 1 99 ? -7.989 -4.041 13.656 1.00 97.38 99 TYR A C 1
ATOM 792 O O . TYR A 1 99 ? -8.599 -3.706 14.666 1.00 97.38 99 TYR A O 1
ATOM 800 N N . SER A 1 100 ? -8.237 -5.196 13.030 1.00 96.69 100 SER A N 1
ATOM 801 C CA . SER A 1 100 ? -9.274 -6.130 13.478 1.00 96.69 100 SER A CA 1
ATOM 802 C C . SER A 1 100 ? -9.036 -6.622 14.906 1.00 96.69 100 SER A C 1
ATOM 804 O O . SER A 1 100 ? -9.995 -6.802 15.657 1.00 96.69 100 SER A O 1
ATOM 806 N N . LYS A 1 101 ? -7.775 -6.837 15.297 1.00 97.69 101 LYS A N 1
ATOM 807 C CA . LYS A 1 101 ? -7.422 -7.212 16.669 1.00 97.69 101 LYS A CA 1
ATOM 808 C C . LYS A 1 101 ? -7.743 -6.090 17.659 1.00 97.69 101 LYS A C 1
ATOM 810 O O . LYS A 1 101 ? -8.400 -6.344 18.664 1.00 97.69 101 LYS A O 1
ATOM 815 N N . VAL A 1 102 ? -7.328 -4.860 17.354 1.00 96.50 102 VAL A N 1
ATOM 816 C CA . VAL A 1 102 ? -7.609 -3.686 18.199 1.00 96.50 102 VAL A CA 1
ATOM 817 C C . VAL A 1 102 ? -9.113 -3.432 18.308 1.00 96.50 102 VAL A C 1
ATOM 819 O O . VAL A 1 102 ? -9.608 -3.140 19.390 1.00 96.50 102 VAL A O 1
ATOM 822 N N . GLU A 1 103 ? -9.873 -3.597 17.226 1.00 93.56 103 GLU A N 1
ATOM 823 C CA . GLU A 1 103 ? -11.334 -3.474 17.268 1.00 93.56 103 GLU A CA 1
ATOM 824 C C . GLU A 1 103 ? -11.994 -4.533 18.158 1.00 93.56 103 GLU A C 1
ATOM 826 O O . GLU A 1 103 ? -12.939 -4.217 18.887 1.00 93.56 103 GLU A O 1
ATOM 831 N N . ALA A 1 104 ? -11.487 -5.769 18.152 1.00 94.88 104 ALA A N 1
ATOM 832 C CA . ALA A 1 104 ? -11.962 -6.816 19.052 1.00 94.88 104 ALA A CA 1
ATOM 833 C C . ALA A 1 104 ? -11.655 -6.484 20.524 1.00 94.88 104 ALA A C 1
ATOM 835 O O . ALA A 1 104 ? -12.540 -6.599 21.372 1.00 94.88 104 ALA A O 1
ATOM 836 N N . GLU A 1 105 ? -10.443 -6.013 20.826 1.00 95.31 105 GLU A N 1
ATOM 837 C CA . GLU A 1 105 ? -10.055 -5.551 22.169 1.00 95.31 105 GLU A CA 1
ATOM 838 C C . GLU A 1 105 ? -10.926 -4.368 22.625 1.00 95.31 105 GLU A C 1
ATOM 840 O O . GLU A 1 105 ? -11.489 -4.379 23.721 1.00 95.31 105 GLU A O 1
ATOM 845 N N . ASN A 1 106 ? -11.147 -3.389 21.745 1.00 92.19 106 ASN A N 1
ATOM 846 C CA . ASN A 1 106 ? -12.042 -2.265 22.003 1.00 92.19 106 ASN A CA 1
ATOM 847 C C . ASN A 1 106 ? -13.481 -2.730 22.273 1.00 92.19 106 ASN A C 1
ATOM 849 O O . ASN A 1 106 ? -14.160 -2.158 23.124 1.00 92.19 106 ASN A O 1
ATOM 853 N N . ALA A 1 107 ? -13.971 -3.758 21.573 1.00 87.38 107 ALA A N 1
ATOM 854 C CA . ALA A 1 107 ? -15.301 -4.313 21.813 1.00 87.38 107 ALA A CA 1
ATOM 855 C C . ALA A 1 107 ? -15.426 -4.942 23.208 1.00 87.38 107 ALA A C 1
ATOM 857 O O . ALA A 1 107 ? -16.440 -4.727 23.874 1.00 87.38 107 ALA A O 1
ATOM 858 N N . VAL A 1 108 ? -14.392 -5.653 23.669 1.00 94.44 108 VAL A N 1
ATOM 859 C CA . VAL A 1 108 ? -14.339 -6.209 25.030 1.00 94.44 108 VAL A CA 1
ATOM 860 C C . VAL A 1 108 ? -14.376 -5.088 26.067 1.00 94.44 108 VAL A C 1
ATOM 862 O O . VAL A 1 108 ? -15.244 -5.097 26.937 1.00 94.44 108 VAL A O 1
ATOM 865 N N . HIS A 1 109 ? -13.526 -4.070 25.928 1.00 90.19 109 HIS A N 1
ATOM 866 C CA . HIS A 1 109 ? -13.511 -2.941 26.861 1.00 90.19 109 HIS A CA 1
ATOM 867 C C . HIS A 1 109 ? -14.829 -2.160 26.881 1.00 90.19 109 HIS A C 1
ATOM 869 O O . HIS A 1 109 ? -15.278 -1.734 27.944 1.00 90.19 109 HIS A O 1
ATOM 875 N N . ARG A 1 110 ? -15.503 -2.012 25.732 1.00 83.94 110 ARG A N 1
ATOM 876 C CA . ARG A 1 110 ? -16.848 -1.416 25.672 1.00 83.94 110 ARG A CA 1
ATOM 877 C C . ARG A 1 110 ? -17.873 -2.241 26.452 1.00 83.94 110 ARG A C 1
ATOM 879 O O . ARG A 1 110 ? -18.696 -1.666 27.160 1.00 83.94 110 ARG A O 1
ATOM 886 N N . ALA A 1 111 ? -17.822 -3.569 26.350 1.00 86.94 111 ALA A N 1
ATOM 887 C CA . ALA A 1 111 ? -18.713 -4.449 27.103 1.00 86.94 111 ALA A CA 1
ATOM 888 C C . ALA A 1 111 ? -18.451 -4.373 28.619 1.00 86.94 111 ALA A C 1
ATOM 890 O O . ALA A 1 111 ? -19.395 -4.301 29.406 1.00 86.94 111 ALA A O 1
ATOM 891 N N . GLU A 1 112 ? -17.182 -4.329 29.032 1.00 90.19 112 GLU A N 1
ATOM 892 C CA . GLU A 1 112 ? -16.788 -4.144 30.435 1.00 90.19 112 GLU A CA 1
ATOM 893 C C . GLU A 1 112 ? -17.262 -2.792 30.980 1.00 90.19 112 GLU A C 1
ATOM 895 O O . GLU A 1 112 ? -17.871 -2.733 32.051 1.00 90.19 112 GLU A O 1
ATOM 900 N N . ALA A 1 113 ? -17.052 -1.711 30.223 1.00 86.31 113 ALA A N 1
ATOM 901 C CA . ALA A 1 113 ? -17.515 -0.376 30.586 1.00 86.31 113 ALA A CA 1
ATOM 902 C C . ALA A 1 113 ? -19.043 -0.330 30.740 1.00 86.31 113 ALA A C 1
ATOM 904 O O . ALA A 1 113 ? -19.541 0.200 31.734 1.00 86.31 113 ALA A O 1
ATOM 905 N N . ALA A 1 114 ? -19.790 -0.945 29.816 1.00 83.19 114 ALA A N 1
ATOM 906 C CA . ALA A 1 114 ? -21.246 -1.036 29.897 1.00 83.19 114 ALA A CA 1
ATOM 907 C C . ALA A 1 114 ? -21.712 -1.816 31.140 1.00 83.19 114 ALA A C 1
ATOM 909 O O . ALA A 1 114 ? -22.621 -1.370 31.843 1.00 83.19 114 ALA A O 1
ATOM 910 N N . GLN A 1 115 ? -21.058 -2.937 31.468 1.00 90.50 115 GLN A N 1
ATOM 911 C CA . GLN A 1 115 ? -21.364 -3.709 32.676 1.00 90.50 115 GLN A CA 1
ATOM 912 C C . GLN A 1 115 ? -21.119 -2.889 33.952 1.00 90.50 115 GLN A C 1
ATOM 914 O O . GLN A 1 115 ? -21.941 -2.899 34.873 1.00 90.50 115 GLN A O 1
ATOM 919 N N . LEU A 1 116 ? -19.983 -2.193 34.037 1.00 88.94 116 LEU A N 1
ATOM 920 C CA . LEU A 1 116 ? -19.652 -1.360 35.193 1.00 88.94 116 LEU A CA 1
ATOM 921 C C . LEU A 1 116 ? -20.618 -0.176 35.327 1.00 88.94 116 LEU A C 1
ATOM 923 O O . LEU A 1 116 ? -21.068 0.114 36.436 1.00 88.94 116 LEU A O 1
ATOM 927 N N . ALA A 1 117 ? -20.994 0.452 34.211 1.00 84.56 117 ALA A N 1
ATOM 928 C CA . ALA A 1 117 ? -21.984 1.524 34.181 1.00 84.56 117 ALA A CA 1
ATOM 929 C C . ALA A 1 117 ? -23.360 1.049 34.676 1.00 84.56 117 ALA A C 1
ATOM 931 O O . ALA A 1 117 ? -24.007 1.735 35.468 1.00 84.56 117 ALA A O 1
ATOM 932 N N . GLU A 1 118 ? -23.797 -0.151 34.282 1.00 85.44 118 GLU A N 1
ATOM 933 C CA . GLU A 1 118 ? -25.050 -0.731 34.770 1.00 85.44 118 GLU A CA 1
ATOM 934 C C . GLU A 1 118 ? -25.011 -0.992 36.283 1.00 85.44 118 GLU A C 1
ATOM 936 O O . GLU A 1 118 ? -25.949 -0.633 37.004 1.00 85.44 118 GLU A O 1
ATOM 941 N N . ARG A 1 119 ? -23.904 -1.554 36.791 1.00 90.38 119 ARG A N 1
ATOM 942 C CA . ARG A 1 119 ? -23.708 -1.770 38.235 1.00 90.38 119 ARG A CA 1
ATOM 943 C C . ARG A 1 119 ? -23.747 -0.459 39.010 1.00 90.38 119 ARG A C 1
ATOM 945 O O . ARG A 1 119 ? -24.428 -0.382 40.034 1.00 90.38 119 ARG A O 1
ATOM 952 N N . LEU A 1 120 ? -23.072 0.573 38.508 1.00 87.69 120 LEU A N 1
ATOM 953 C CA . LEU A 1 120 ? -23.086 1.901 39.110 1.00 87.69 120 LEU A CA 1
ATOM 954 C C . LEU A 1 120 ? -24.500 2.489 39.119 1.00 87.69 120 LEU A C 1
ATOM 956 O O . LEU A 1 120 ? -24.965 2.956 40.154 1.00 87.69 120 LEU A O 1
ATOM 960 N N . LYS A 1 121 ? -25.228 2.395 38.002 1.00 84.50 121 LYS A N 1
ATOM 961 C CA . LYS A 1 121 ? -26.622 2.845 37.915 1.00 84.50 121 LYS A CA 1
ATOM 962 C C . LYS A 1 121 ? -27.515 2.115 38.916 1.00 84.50 121 LYS A C 1
ATOM 964 O O . LYS A 1 121 ? -28.383 2.736 39.526 1.00 84.50 121 LYS A O 1
ATOM 969 N N . SER A 1 122 ? -27.311 0.813 39.116 1.00 88.81 122 SER A N 1
ATOM 970 C CA . SER A 1 122 ? -28.028 0.059 40.147 1.00 88.81 122 SER A CA 1
ATOM 971 C C . SER A 1 122 ? -27.694 0.553 41.555 1.00 88.81 122 SER A C 1
ATOM 973 O O . SER A 1 122 ? -28.608 0.711 42.358 1.00 88.81 122 SER A O 1
ATOM 975 N N . ALA A 1 123 ? -26.420 0.811 41.861 1.00 88.06 123 ALA A N 1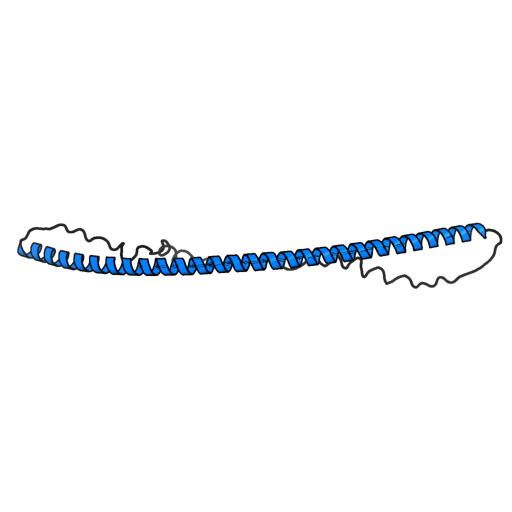
ATOM 976 C CA . ALA A 1 123 ? -26.004 1.353 43.154 1.00 88.06 123 ALA A CA 1
ATOM 977 C C . ALA A 1 123 ? -26.606 2.747 43.406 1.00 88.06 123 ALA A C 1
ATOM 979 O O . ALA A 1 123 ? -27.181 2.988 44.467 1.00 88.06 123 ALA A O 1
ATOM 980 N N . ASN A 1 124 ? -26.576 3.619 42.397 1.00 84.75 124 ASN A N 1
ATOM 981 C CA . ASN A 1 124 ? -27.162 4.958 42.458 1.00 84.75 124 ASN A CA 1
ATOM 982 C C . ASN A 1 124 ? -28.680 4.918 42.700 1.00 84.75 124 ASN A C 1
ATOM 984 O O . ASN A 1 124 ? -29.191 5.738 43.455 1.00 84.75 124 ASN A O 1
ATOM 988 N N . LYS A 1 125 ? -29.405 3.930 42.150 1.00 85.12 125 LYS A N 1
ATOM 989 C CA . LYS A 1 125 ? -30.836 3.719 42.456 1.00 85.12 125 LYS A CA 1
ATOM 990 C C . LYS A 1 125 ? -31.092 3.366 43.925 1.00 85.12 125 LYS A C 1
ATOM 992 O O . LYS A 1 125 ? -32.092 3.795 44.490 1.00 85.12 125 LYS A O 1
ATOM 997 N N . TYR A 1 126 ? -30.227 2.566 44.551 1.00 86.25 126 TYR A N 1
ATOM 998 C CA . TYR A 1 126 ? -30.366 2.266 45.981 1.00 86.25 126 TYR A CA 1
ATOM 999 C C . TYR A 1 126 ? -30.078 3.496 46.842 1.00 86.25 126 TYR A C 1
ATOM 1001 O O . TYR A 1 126 ? -30.773 3.725 47.831 1.00 86.25 126 TYR A O 1
ATOM 1009 N N . LEU A 1 127 ? -29.083 4.297 46.452 1.00 83.38 127 LEU A N 1
ATOM 1010 C CA . LEU A 1 127 ? -28.777 5.554 47.127 1.00 83.38 127 LEU A CA 1
ATOM 1011 C C . LEU A 1 127 ? -29.944 6.537 47.023 1.00 83.38 127 LEU A C 1
ATOM 1013 O O . LEU A 1 127 ? -30.347 7.070 48.050 1.00 83.38 127 LEU A O 1
ATOM 1017 N N . SER A 1 128 ? -30.557 6.700 45.847 1.00 81.00 128 SER A N 1
ATOM 1018 C CA . SER A 1 128 ? -31.715 7.592 45.703 1.00 81.00 128 SER A CA 1
ATOM 1019 C C . SER A 1 128 ? -32.929 7.135 46.517 1.00 81.00 128 SER A C 1
ATOM 1021 O O . SER A 1 128 ? -33.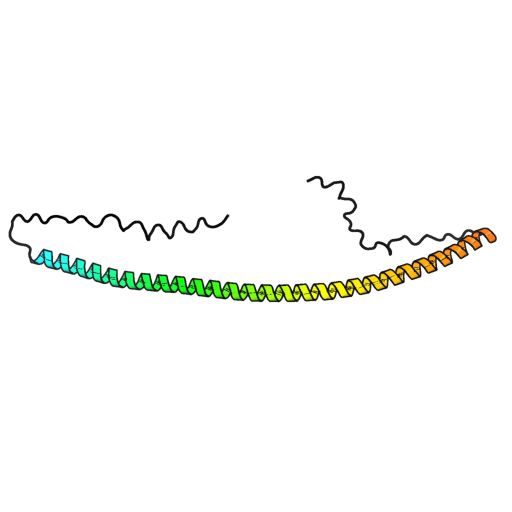622 7.951 47.122 1.00 81.00 128 SER A O 1
ATOM 1023 N N . LEU A 1 129 ? -33.167 5.823 46.637 1.00 81.56 129 LEU A N 1
ATOM 1024 C CA . LEU A 1 129 ? -34.184 5.305 47.557 1.00 81.56 129 LEU A CA 1
ATOM 1025 C C . LEU A 1 129 ? -33.859 5.657 49.019 1.00 81.56 129 LEU A C 1
ATOM 1027 O O . LEU A 1 129 ? -34.753 6.013 49.787 1.00 81.56 129 LEU A O 1
ATOM 1031 N N . PHE A 1 130 ? -32.590 5.567 49.416 1.00 82.12 130 PHE A N 1
ATOM 1032 C CA . PHE A 1 130 ? -32.158 5.935 50.762 1.00 82.12 130 PHE A CA 1
ATOM 1033 C C . PHE A 1 130 ? -32.358 7.430 51.045 1.00 82.12 130 PHE A C 1
ATOM 1035 O O . PHE A 1 130 ? -32.785 7.768 52.150 1.00 82.12 130 PHE A O 1
ATOM 1042 N N . GLU A 1 131 ? -32.134 8.311 50.063 1.00 79.94 131 GLU A N 1
ATOM 1043 C CA . GLU A 1 131 ? -32.461 9.742 50.176 1.00 79.94 131 GLU A CA 1
ATOM 1044 C C . GLU A 1 131 ? -33.945 9.951 50.493 1.00 79.94 131 GLU A C 1
ATOM 1046 O O . GLU A 1 131 ? -34.277 10.685 51.422 1.00 79.94 131 GLU A O 1
ATOM 1051 N N . VAL A 1 132 ? -34.839 9.259 49.774 1.00 76.44 132 VAL A N 1
ATOM 1052 C CA . VAL A 1 132 ? -36.294 9.343 49.987 1.00 76.44 132 VAL A CA 1
ATOM 1053 C C . VAL A 1 132 ? -36.679 8.878 51.394 1.00 76.44 132 VAL A C 1
ATOM 1055 O O . VAL A 1 132 ? -37.518 9.500 52.042 1.00 76.44 132 VAL A O 1
ATOM 1058 N N . VAL A 1 133 ? -36.062 7.803 51.892 1.00 81.00 133 VAL A N 1
ATOM 1059 C CA . VAL A 1 133 ? -36.378 7.231 53.213 1.00 81.00 133 VAL A CA 1
ATOM 1060 C C . VAL A 1 133 ? -35.804 8.067 54.362 1.00 81.00 133 VAL A C 1
ATOM 1062 O O . VAL A 1 133 ? -36.412 8.147 55.428 1.00 81.00 133 VAL A O 1
ATOM 1065 N N . ARG A 1 134 ? -34.620 8.665 54.184 1.00 77.81 134 ARG A N 1
ATOM 1066 C CA . ARG A 1 134 ? -33.871 9.340 55.263 1.00 77.81 134 ARG A CA 1
ATOM 1067 C C . ARG A 1 134 ? -33.943 10.864 55.199 1.00 77.81 134 ARG A C 1
ATOM 1069 O O . ARG A 1 134 ? -33.518 11.508 56.152 1.00 77.81 134 ARG A O 1
ATOM 1076 N N . GLY A 1 135 ? -34.447 11.434 54.105 1.00 71.12 135 GLY A N 1
ATOM 1077 C CA . GLY A 1 135 ? -34.551 12.879 53.889 1.00 71.12 135 GLY A CA 1
ATOM 1078 C C . GLY A 1 135 ? -33.204 13.596 53.731 1.00 71.12 135 GLY A C 1
ATOM 1079 O O . GLY A 1 135 ? -33.158 14.820 53.813 1.00 71.12 135 GLY A O 1
ATOM 1080 N N . VAL A 1 136 ? -32.107 12.856 53.536 1.00 70.38 136 VAL A N 1
ATOM 1081 C CA . VAL A 1 136 ? -30.762 13.413 53.336 1.00 70.38 136 VAL A CA 1
ATOM 1082 C C . VAL A 1 136 ? -30.448 13.379 51.848 1.00 70.38 136 VAL A C 1
ATOM 1084 O O . VAL A 1 136 ? -30.396 12.300 51.265 1.00 70.38 136 VAL A O 1
ATOM 1087 N N . LYS A 1 137 ? -30.244 14.557 51.251 1.00 62.44 137 LYS A N 1
ATOM 1088 C CA . LYS A 1 137 ? -29.858 14.713 49.846 1.00 62.44 137 LYS A CA 1
ATOM 1089 C C . LYS A 1 137 ? -28.394 14.295 49.658 1.00 62.44 137 LYS A C 1
ATOM 1091 O O . LYS A 1 137 ? -27.515 14.791 50.358 1.00 62.44 137 LYS A O 1
ATOM 1096 N N . MET A 1 138 ? -28.153 13.391 48.724 1.00 66.94 138 MET A N 1
ATOM 1097 C CA . MET A 1 138 ? -26.864 12.894 48.264 1.00 66.94 138 MET A CA 1
ATOM 1098 C C . MET A 1 138 ? -26.677 13.392 46.825 1.00 66.94 138 MET A C 1
ATOM 1100 O O . MET A 1 138 ? -27.291 12.883 45.894 1.00 66.94 138 MET A O 1
ATOM 1104 N N . ASP A 1 139 ? -25.837 14.405 46.613 1.00 61.19 139 ASP A N 1
ATOM 1105 C CA . ASP A 1 139 ? -25.569 14.911 45.262 1.00 61.19 139 ASP A CA 1
ATOM 1106 C C . ASP A 1 139 ? -24.738 13.879 44.470 1.00 61.19 139 ASP A C 1
ATOM 1108 O O . ASP A 1 139 ? -23.511 13.841 44.557 1.00 61.19 139 ASP A O 1
ATOM 1112 N N . ILE A 1 140 ? -25.413 12.997 43.727 1.00 64.31 140 ILE A N 1
ATOM 1113 C CA . ILE A 1 140 ? -24.776 12.041 42.816 1.00 64.31 140 ILE A CA 1
ATOM 1114 C C . ILE A 1 140 ? -24.752 12.678 41.427 1.00 64.31 140 ILE A C 1
ATOM 1116 O O . ILE A 1 140 ? -25.766 12.696 40.730 1.00 64.31 140 ILE A O 1
ATOM 1120 N N . GLU A 1 141 ? -23.598 13.202 41.016 1.00 63.50 141 GLU A N 1
ATOM 1121 C CA . GLU A 1 141 ? -23.373 13.572 39.617 1.00 63.50 141 GLU A CA 1
ATOM 1122 C C . GLU A 1 141 ? -23.528 12.314 38.747 1.00 63.50 141 GLU A C 1
ATOM 1124 O O . GLU A 1 141 ? -22.807 11.326 38.920 1.00 63.50 141 GLU A O 1
ATOM 1129 N N . GLU A 1 142 ? -24.504 12.317 37.830 1.00 60.66 142 GLU A N 1
ATOM 1130 C CA . GLU A 1 142 ? -24.578 11.296 36.786 1.00 60.66 142 GLU A CA 1
ATOM 1131 C C . GLU A 1 142 ? -23.269 11.349 36.002 1.00 60.66 142 GLU A C 1
ATOM 1133 O O . GLU A 1 142 ? -22.975 12.354 35.353 1.00 60.66 142 GLU A O 1
ATOM 1138 N N . ILE A 1 143 ? -22.474 10.275 36.075 1.00 61.72 143 ILE A N 1
ATOM 1139 C CA . ILE A 1 143 ? -21.304 10.132 35.212 1.00 61.72 143 ILE A CA 1
ATOM 1140 C C . ILE A 1 143 ? -21.825 10.255 33.780 1.00 61.72 143 ILE A C 1
ATOM 1142 O O . ILE A 1 143 ? -22.682 9.451 33.394 1.00 61.72 143 ILE A O 1
ATOM 1146 N N . PRO A 1 144 ? -21.358 11.254 33.011 1.00 58.19 144 PRO A N 1
ATOM 1147 C CA . PRO A 1 144 ? -21.832 11.443 31.657 1.00 58.19 144 PRO A CA 1
ATOM 1148 C C . PRO A 1 144 ? -21.612 10.166 30.833 1.00 58.19 144 PRO A C 1
ATOM 1150 O O . PRO A 1 144 ? -20.776 9.321 31.157 1.00 58.19 144 PRO A O 1
ATOM 1153 N N . ASP A 1 145 ? -22.307 10.073 29.703 1.00 60.72 145 ASP A N 1
ATOM 1154 C CA . ASP A 1 145 ? -22.215 8.967 28.747 1.00 60.72 145 ASP A CA 1
ATOM 1155 C C . ASP A 1 145 ? -21.021 8.983 27.728 1.00 60.72 145 ASP A C 1
ATOM 1157 O O . ASP A 1 145 ? -21.169 8.478 26.614 1.00 60.72 145 ASP A O 1
ATOM 1161 N N . PRO A 1 146 ? -19.809 9.540 27.987 1.00 53.62 146 PRO A N 1
ATOM 1162 C CA . PRO A 1 146 ? -18.695 9.456 27.040 1.00 53.62 146 PRO A CA 1
ATOM 1163 C C . PRO A 1 146 ? -18.179 8.043 26.768 1.00 53.62 146 PRO A C 1
ATOM 1165 O O . PRO A 1 146 ? -17.453 7.853 25.796 1.00 53.62 146 PRO A O 1
ATOM 1168 N N . PHE A 1 147 ? -18.525 7.047 27.590 1.00 52.34 147 PHE A N 1
ATOM 1169 C CA . PHE A 1 147 ? -18.063 5.669 27.392 1.00 52.34 147 PHE A CA 1
ATOM 1170 C C . PHE A 1 147 ? -18.879 4.890 26.354 1.00 52.34 147 PHE A C 1
ATOM 1172 O O . PHE A 1 147 ? -18.341 3.954 25.760 1.00 52.34 147 PHE A O 1
ATOM 1179 N N . LEU A 1 148 ? -20.134 5.274 26.081 1.00 54.16 148 LEU A N 1
ATOM 1180 C CA . LEU A 1 148 ? -20.951 4.610 25.058 1.00 54.16 148 LEU A CA 1
ATOM 1181 C C . LEU A 1 148 ? -20.783 5.225 23.663 1.00 54.16 148 LEU A C 1
ATOM 1183 O O . LEU A 1 148 ? -21.224 4.621 22.689 1.00 54.16 148 LEU A O 1
ATOM 1187 N N . SER A 1 149 ? -20.113 6.379 23.529 1.00 59.88 149 SER A N 1
ATOM 1188 C CA . SER A 1 149 ? -19.772 6.963 22.218 1.00 59.88 149 SER A CA 1
ATOM 1189 C C . SER A 1 149 ? -18.423 7.714 22.167 1.00 59.88 149 SER A C 1
ATOM 1191 O O . SER A 1 149 ? -18.404 8.898 21.825 1.00 59.88 149 SER A O 1
ATOM 1193 N N . PRO A 1 150 ? -17.265 7.067 22.411 1.00 60.09 150 PRO A N 1
ATOM 1194 C CA . PRO A 1 150 ? -15.964 7.754 22.381 1.00 60.09 150 PRO A CA 1
ATOM 1195 C C . PRO A 1 150 ? -15.557 8.265 20.986 1.00 60.09 150 PRO A C 1
ATOM 1197 O O . PRO A 1 150 ? -14.665 9.099 20.861 1.00 60.09 150 PRO A O 1
ATOM 1200 N N . TRP A 1 151 ? -16.201 7.751 19.933 1.00 59.78 151 TRP A N 1
ATOM 1201 C CA . TRP A 1 151 ? -15.813 7.948 18.532 1.00 59.78 151 TRP A CA 1
ATOM 1202 C C . TRP A 1 151 ? -16.945 8.484 17.663 1.00 59.78 151 TRP A C 1
ATOM 1204 O O . TRP A 1 151 ? -16.922 8.266 16.452 1.00 59.78 151 TRP A O 1
ATOM 1214 N N . LEU A 1 152 ? -17.942 9.169 18.236 1.00 58.09 152 LEU A N 1
ATOM 1215 C CA . LEU A 1 152 ? -18.806 10.005 17.401 1.00 58.09 152 LEU A CA 1
ATOM 1216 C C . LEU A 1 152 ? -17.873 10.895 16.569 1.00 58.09 152 LEU A C 1
ATOM 1218 O O . LEU A 1 152 ? -17.120 11.682 17.150 1.00 58.09 152 LEU A O 1
ATOM 1222 N N . PRO A 1 153 ? -17.827 10.728 15.234 1.00 53.84 153 PRO A N 1
ATOM 1223 C CA . PRO A 1 153 ? -16.948 11.548 14.435 1.00 53.84 153 PRO A CA 1
ATOM 1224 C C . PRO A 1 153 ? -17.366 12.994 14.682 1.00 53.84 153 PRO A C 1
ATOM 1226 O O . PRO A 1 153 ? -18.557 13.309 14.667 1.00 53.84 153 PRO A O 1
ATOM 1229 N N . VAL A 1 154 ? -16.387 13.884 14.855 1.00 51.72 154 VAL A N 1
ATOM 1230 C CA . VAL A 1 154 ? -16.584 15.346 14.951 1.00 51.72 154 VAL A CA 1
ATOM 1231 C C . VAL A 1 154 ? -17.474 15.888 13.802 1.00 51.72 154 VAL A C 1
ATOM 1233 O O . VAL A 1 154 ? -18.024 16.981 13.885 1.00 51.72 154 VAL A O 1
ATOM 1236 N N . CYS A 1 155 ? -17.691 15.099 12.745 1.00 46.66 155 CYS A N 1
ATOM 1237 C CA . CYS A 1 155 ? -18.492 15.411 11.566 1.00 46.66 155 CYS A CA 1
ATOM 1238 C C . CYS A 1 155 ? -20.017 15.177 11.629 1.00 46.66 155 CYS A C 1
ATOM 1240 O O . CYS A 1 155 ? -20.659 15.362 10.595 1.00 46.66 155 CYS A O 1
ATOM 1242 N N . THR A 1 156 ? -20.665 14.851 12.753 1.00 49.12 156 THR A N 1
ATOM 1243 C CA . THR A 1 156 ? -22.153 14.871 12.767 1.00 49.12 156 THR A CA 1
ATOM 1244 C C . THR A 1 156 ? -22.742 16.290 12.735 1.00 49.12 156 THR A C 1
ATOM 1246 O O . THR A 1 156 ? -23.922 16.454 12.432 1.00 49.12 156 THR A O 1
ATOM 1249 N N . ALA A 1 157 ? -21.923 17.331 12.940 1.00 48.62 157 ALA A N 1
ATOM 1250 C CA . ALA A 1 157 ? -22.343 18.734 12.871 1.00 48.62 157 ALA A CA 1
ATOM 1251 C C . ALA A 1 157 ? -22.195 19.403 11.481 1.00 48.62 157 ALA A C 1
ATOM 1253 O O . ALA A 1 157 ? -22.681 20.518 11.304 1.00 48.62 157 ALA A O 1
ATOM 1254 N N . LEU A 1 158 ? -21.566 18.758 10.483 1.00 46.38 158 LEU A N 1
ATOM 1255 C CA . LEU A 1 158 ? -21.287 19.374 9.165 1.00 46.38 158 LEU A CA 1
ATOM 1256 C C . LEU A 1 158 ? -22.059 18.772 7.978 1.00 46.38 158 LEU A C 1
ATOM 1258 O O . LEU A 1 158 ? -22.032 19.336 6.886 1.00 46.38 158 LEU A O 1
ATOM 1262 N N . LEU A 1 159 ? -22.830 17.699 8.172 1.00 49.53 159 LEU A N 1
ATOM 1263 C CA . LEU A 1 159 ? -23.667 17.128 7.102 1.00 49.53 159 LEU A CA 1
ATOM 1264 C C . LEU A 1 159 ? -24.916 17.962 6.759 1.00 49.53 159 LEU A C 1
ATOM 1266 O O . LEU A 1 159 ? -25.546 17.707 5.741 1.00 49.53 159 LEU A O 1
ATOM 1270 N N . ASN A 1 160 ? -25.218 19.009 7.534 1.00 50.22 160 ASN A N 1
ATOM 1271 C CA . ASN A 1 160 ? -26.224 20.015 7.169 1.00 50.22 160 ASN A CA 1
ATOM 1272 C C . ASN A 1 160 ? -25.616 21.288 6.546 1.00 50.22 160 ASN A C 1
ATOM 1274 O O . ASN A 1 160 ? -26.338 22.259 6.338 1.00 50.22 160 ASN A O 1
ATOM 1278 N N . GLN A 1 161 ? -24.308 21.310 6.249 1.00 49.53 161 GLN A N 1
ATOM 1279 C CA . GLN A 1 161 ? -23.650 22.448 5.583 1.00 49.53 161 GLN A CA 1
ATOM 1280 C C . GLN A 1 161 ? -22.896 22.091 4.294 1.00 49.53 161 GLN A C 1
ATOM 1282 O O . GLN A 1 161 ? -22.452 22.997 3.593 1.00 49.53 161 GLN A O 1
ATOM 1287 N N . CYS A 1 162 ? -22.810 20.818 3.906 1.00 40.88 162 CYS A N 1
ATOM 1288 C CA . CYS A 1 162 ? -22.292 20.444 2.589 1.00 40.88 162 CYS A CA 1
ATOM 1289 C C . CYS A 1 162 ? -23.442 20.192 1.612 1.00 40.88 162 CYS A C 1
ATOM 1291 O O . CYS A 1 162 ? -23.857 19.061 1.384 1.00 40.88 162 CYS A O 1
ATOM 1293 N N . ASN A 1 163 ? -23.936 21.281 1.027 1.00 46.78 163 ASN A N 1
ATOM 1294 C CA . ASN A 1 163 ? -24.587 21.250 -0.275 1.00 46.78 163 ASN A CA 1
ATOM 1295 C C . ASN A 1 163 ? -23.586 21.833 -1.282 1.00 46.78 163 ASN A C 1
ATOM 1297 O O . ASN A 1 163 ? -23.643 23.034 -1.523 1.00 46.78 163 ASN A O 1
ATOM 1301 N N . CYS A 1 164 ? -22.626 21.020 -1.741 1.00 41.56 164 CYS A N 1
ATOM 1302 C CA . CYS A 1 164 ? -21.707 21.214 -2.880 1.00 41.56 164 CYS A CA 1
ATOM 1303 C C . CYS A 1 164 ? -20.915 19.917 -3.094 1.00 41.56 164 CYS A C 1
ATOM 1305 O O . CYS A 1 164 ? -20.296 19.459 -2.107 1.00 41.56 164 CYS A O 1
#

Organism: NCBI:txid906938

Secondary structure (DSSP, 8-state):
---SSTTSSSTTTSSSSSS---------------HHHHHHHHHHHHHHHHHHHHHHHHHHHHHHHHHHHHHHHHHHHHHHHHHHHHHHHHHHHHHHHHHHHHHHHHHHHHHHHHHHHHHHHHHHHHHHHHHHHH----------STTT-TT--GGGGTTTT---

Sequence (164 aa):
MKITALHRFKFCFLHSFSNCCIPNSIQSSGSTQNHMMTDLAITVSDERKRKRMVSNRESAMRSRMKKQQHLEELVGEVARLESENAQSEMHANLLTERYSKVEAENAVHRAEAAQLAERLKSANKYLSLFEVVRGVKMDIEEIPDPFLSPWLPVCTALLNQCNC

Foldseek 3Di:
DDDPPPPPVVVPPPPPPDDDPDPPDDDDDDDDDDPPVVVVVVVVVVVVVVVVVVVVVVVVVVVVVVVVVVVVVVVVVVVVVVVVVVVVVVVVVVVVVVVVVVVVVLVVVLVVVVVVLVVVVVVVVVVVVVCVVVVDDDPDDNPDDCSNPVCPPPPPVCPVPPPD

Radius of gyration: 45.09 Å; chains: 1; bounding box: 75×30×135 Å

pLDDT: mean 74.84, std 22.44, range [37.72, 98.69]